Protein AF-A0A4D4L2A6-F1 (afdb_monomer_lite)

InterPro domains:
  IPR002716 PIN domain [PF01850] (5-62)
  IPR029060 PIN-like domain superfamily [SSF88723] (4-94)

Organism: Streptomyces violaceusniger (NCBI:txid68280)

Secondary structure (DSSP, 8-state):
-EEEEEPTTHHHHHH-TTSTTHHHHHHHHHHEEEEEE-THHHHHHHHHHSSS--HHHHHHT---HHHHHHHHHHHHHTT--EEE-S-HHHHHHSPPSSS-SS-EEETTT---

Radius of gyration: 14.0 Å; chains: 1; bounding box: 34×31×34 Å

Structure (mmCIF, N/CA/C/O backbone):
data_AF-A0A4D4L2A6-F1
#
_entry.id   AF-A0A4D4L2A6-F1
#
loop_
_atom_site.group_PDB
_atom_site.id
_atom_site.type_symbol
_atom_site.label_atom_id
_atom_site.label_alt_id
_atom_site.label_comp_id
_atom_site.label_asym_id
_atom_site.label_entity_id
_atom_site.label_seq_id
_atom_site.pdbx_PDB_ins_code
_atom_site.Cartn_x
_atom_site.Cartn_y
_atom_site.Cartn_z
_atom_site.occupancy
_atom_site.B_iso_or_equiv
_atom_site.auth_seq_id
_atom_site.auth_comp_id
_atom_site.auth_asym_id
_atom_site.auth_atom_id
_atom_site.pdbx_PDB_model_num
ATOM 1 N N . MET A 1 1 ? -14.434 -2.928 2.585 1.00 66.88 1 MET A N 1
ATOM 2 C CA . MET A 1 1 ? -13.580 -2.279 1.570 1.00 66.88 1 MET A CA 1
ATOM 3 C C . MET A 1 1 ? -12.385 -1.706 2.294 1.00 66.88 1 MET A C 1
ATOM 5 O O . MET A 1 1 ? -12.601 -1.024 3.288 1.00 66.88 1 MET A O 1
ATOM 9 N N . ILE A 1 2 ? -11.172 -2.042 1.863 1.00 86.19 2 ILE A N 1
ATOM 10 C CA . ILE A 1 2 ? -9.932 -1.557 2.483 1.00 86.19 2 ILE A CA 1
ATOM 11 C C . ILE A 1 2 ? -9.390 -0.355 1.701 1.00 86.19 2 ILE A C 1
ATOM 13 O O . ILE A 1 2 ? -9.555 -0.303 0.482 1.00 86.19 2 ILE A O 1
ATOM 17 N N . VAL A 1 3 ? -8.775 0.606 2.391 1.00 91.69 3 VAL A N 1
ATOM 18 C CA . VAL A 1 3 ? -7.965 1.652 1.749 1.00 91.69 3 VAL A CA 1
ATOM 19 C C . VAL A 1 3 ? -6.543 1.120 1.635 1.00 91.69 3 VAL A C 1
ATOM 21 O O . VAL A 1 3 ? -6.015 0.617 2.624 1.00 91.69 3 VAL A O 1
ATOM 24 N N . VAL A 1 4 ? -5.933 1.205 0.458 1.00 92.50 4 VAL A N 1
ATOM 25 C CA . VAL A 1 4 ? -4.545 0.780 0.234 1.00 92.50 4 VAL A CA 1
ATOM 26 C C . VAL A 1 4 ? -3.712 2.005 -0.105 1.00 92.50 4 VAL A C 1
ATOM 28 O O . VAL A 1 4 ? -4.057 2.752 -1.023 1.00 92.50 4 VAL A O 1
ATOM 31 N N . ILE A 1 5 ? -2.621 2.209 0.629 1.00 92.00 5 ILE A N 1
ATOM 32 C CA . ILE A 1 5 ? -1.609 3.192 0.243 1.00 92.00 5 ILE A CA 1
ATOM 33 C C . ILE A 1 5 ? -0.680 2.514 -0.760 1.00 92.00 5 ILE A C 1
ATOM 35 O O . ILE A 1 5 ? -0.072 1.490 -0.453 1.00 92.00 5 ILE A O 1
ATOM 39 N N . ALA A 1 6 ? -0.608 3.049 -1.972 1.00 88.06 6 ALA A N 1
ATOM 40 C CA . ALA A 1 6 ? 0.249 2.520 -3.018 1.00 88.06 6 ALA A CA 1
ATOM 41 C C . ALA A 1 6 ? 1.571 3.283 -3.046 1.00 88.06 6 ALA A C 1
ATOM 43 O O . ALA A 1 6 ? 1.604 4.501 -3.242 1.00 88.06 6 ALA A O 1
ATOM 44 N N . ASP A 1 7 ? 2.644 2.533 -2.853 1.00 82.62 7 ASP A N 1
ATOM 45 C CA . ASP A 1 7 ? 4.007 3.013 -2.942 1.00 82.62 7 ASP A CA 1
ATOM 46 C C . ASP A 1 7 ? 4.510 3.018 -4.399 1.00 82.62 7 ASP A C 1
ATOM 48 O O . ASP A 1 7 ? 3.956 2.358 -5.286 1.00 82.62 7 ASP A O 1
ATOM 52 N N . THR A 1 8 ? 5.574 3.782 -4.643 1.00 74.75 8 THR A N 1
ATOM 53 C CA . THR A 1 8 ? 6.243 3.932 -5.940 1.00 74.75 8 THR A CA 1
ATOM 54 C C . THR A 1 8 ? 6.648 2.601 -6.556 1.00 74.75 8 THR A C 1
ATOM 56 O O . THR A 1 8 ? 6.464 2.431 -7.760 1.00 74.75 8 THR A O 1
ATOM 59 N N . SER A 1 9 ? 7.144 1.651 -5.761 1.00 74.00 9 SER A N 1
ATOM 60 C CA . SER A 1 9 ? 7.598 0.348 -6.249 1.00 74.00 9 SER A CA 1
ATOM 61 C C . SER A 1 9 ? 6.442 -0.628 -6.504 1.00 74.00 9 SER A C 1
ATOM 63 O O . SER A 1 9 ? 6.517 -1.456 -7.413 1.00 74.00 9 SER A O 1
ATOM 65 N N . GLY A 1 10 ? 5.326 -0.495 -5.779 1.00 72.12 10 GLY A N 1
ATOM 66 C CA . GLY A 1 10 ? 4.170 -1.390 -5.884 1.00 72.12 10 GLY A CA 1
ATOM 67 C C . GLY A 1 10 ? 3.306 -1.187 -7.137 1.00 72.12 10 GLY A C 1
ATOM 68 O O . GLY A 1 10 ? 2.700 -2.136 -7.638 1.00 72.12 10 GLY A O 1
ATOM 69 N N . LEU A 1 11 ? 3.257 0.032 -7.684 1.00 79.00 11 LEU A N 1
ATOM 70 C CA . LEU A 1 11 ? 2.432 0.345 -8.860 1.00 79.00 11 LEU A CA 1
ATOM 71 C C . LEU A 1 11 ? 2.990 -0.194 -10.187 1.00 79.00 11 LEU A C 1
ATOM 73 O O . LEU A 1 11 ? 2.209 -0.776 -10.943 1.00 79.00 11 LEU A O 1
ATOM 77 N N . PRO A 1 12 ? 4.293 -0.058 -10.509 1.00 78.31 12 PRO A N 1
ATOM 78 C CA . PRO A 1 12 ? 4.866 -0.656 -11.711 1.00 78.31 12 PRO A CA 1
ATOM 79 C C . PRO A 1 12 ? 4.640 -2.166 -11.785 1.00 78.31 12 PRO A C 1
ATOM 81 O O . PRO A 1 12 ? 4.300 -2.659 -12.856 1.00 78.31 12 PRO A O 1
ATOM 84 N N . ALA A 1 13 ? 4.732 -2.880 -10.656 1.00 82.62 13 ALA A N 1
ATOM 85 C CA . ALA A 1 13 ? 4.446 -4.313 -10.603 1.00 82.62 13 ALA A CA 1
ATOM 86 C C . ALA A 1 13 ? 3.019 -4.635 -11.072 1.00 82.62 13 ALA A C 1
ATOM 88 O O . ALA A 1 13 ? 2.823 -5.551 -11.864 1.00 82.62 13 ALA A O 1
ATOM 89 N N . ALA A 1 14 ? 2.025 -3.847 -10.654 1.00 84.06 14 ALA A N 1
ATOM 90 C CA . ALA A 1 14 ? 0.638 -4.037 -11.073 1.00 84.06 14 ALA A CA 1
ATOM 91 C C . ALA A 1 14 ? 0.351 -3.589 -12.518 1.00 84.06 14 ALA A C 1
ATOM 93 O O . ALA A 1 14 ? -0.634 -4.024 -13.109 1.00 84.06 14 ALA A O 1
ATOM 94 N N . LEU A 1 15 ? 1.170 -2.705 -13.094 1.00 81.81 15 LEU A N 1
ATOM 95 C CA . LEU A 1 15 ? 0.968 -2.166 -14.446 1.00 81.81 15 LEU A CA 1
ATOM 96 C C . LEU A 1 15 ? 1.736 -2.938 -15.528 1.00 81.81 15 LEU A C 1
ATOM 98 O O . LEU A 1 15 ? 1.323 -2.934 -16.688 1.00 81.81 15 LEU A O 1
ATOM 102 N N . ASP A 1 16 ? 2.834 -3.601 -15.171 1.00 82.06 16 ASP A N 1
ATOM 103 C CA . ASP A 1 16 ? 3.636 -4.409 -16.085 1.00 82.06 16 ASP A CA 1
ATOM 104 C C . ASP A 1 16 ? 3.201 -5.880 -16.055 1.00 82.06 16 ASP A C 1
ATOM 106 O O . ASP A 1 16 ? 3.562 -6.628 -15.152 1.00 82.06 16 ASP A O 1
ATOM 110 N N . SER A 1 17 ? 2.481 -6.317 -17.094 1.00 87.81 17 SER A N 1
ATOM 111 C CA . SER A 1 17 ? 2.029 -7.713 -17.257 1.00 87.81 17 SER A CA 1
ATOM 112 C C . SER A 1 17 ? 3.152 -8.756 -17.332 1.00 87.81 17 SER A C 1
ATOM 114 O O . SER A 1 17 ? 2.886 -9.954 -17.273 1.00 87.81 17 SER A O 1
ATOM 116 N N . THR A 1 18 ? 4.402 -8.326 -17.522 1.00 87.75 18 THR A N 1
ATOM 117 C CA . THR A 1 18 ? 5.569 -9.217 -17.542 1.00 87.75 18 THR A CA 1
ATOM 118 C C . THR A 1 18 ? 6.232 -9.350 -16.174 1.00 87.75 18 THR A C 1
ATOM 120 O O . THR A 1 18 ? 7.078 -10.229 -15.989 1.00 87.75 18 THR A O 1
ATOM 123 N N . HIS A 1 19 ? 5.843 -8.514 -15.207 1.00 86.06 19 HIS A N 1
ATOM 124 C CA . HIS A 1 19 ? 6.394 -8.548 -13.864 1.00 86.06 19 HIS A CA 1
ATOM 125 C C . HIS A 1 19 ? 5.936 -9.823 -13.129 1.00 86.06 19 HIS A C 1
ATOM 127 O O . HIS A 1 19 ? 4.746 -10.140 -13.146 1.00 86.06 19 HIS A O 1
ATOM 133 N N . PRO A 1 20 ? 6.827 -10.551 -12.427 1.00 89.44 20 PRO A N 1
ATOM 134 C CA . PRO A 1 20 ? 6.463 -11.791 -11.730 1.00 89.44 20 PRO A CA 1
ATOM 135 C C . PRO A 1 20 ? 5.349 -11.6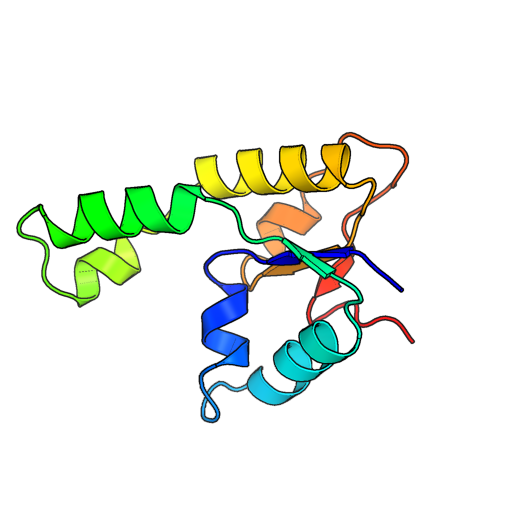32 -10.688 1.00 89.44 20 PRO A C 1
ATOM 137 O O . PRO A 1 20 ? 4.639 -12.586 -10.391 1.00 89.44 20 PRO A O 1
ATOM 140 N N . GLU A 1 21 ? 5.211 -10.430 -10.126 1.00 87.81 21 GLU A N 1
ATOM 141 C CA . GLU A 1 21 ? 4.197 -10.102 -9.116 1.00 87.81 21 GLU A CA 1
ATOM 142 C C . GLU A 1 21 ? 2.928 -9.458 -9.692 1.00 87.81 21 GLU A C 1
ATOM 144 O O . GLU A 1 21 ? 2.078 -9.013 -8.924 1.00 87.81 21 GLU A O 1
ATOM 149 N N . HIS A 1 22 ? 2.795 -9.386 -11.022 1.00 90.06 22 HIS A N 1
ATOM 150 C CA . HIS A 1 22 ? 1.707 -8.667 -11.684 1.00 90.06 22 HIS A CA 1
ATOM 151 C C . HIS A 1 22 ? 0.326 -9.082 -11.184 1.00 90.06 22 HIS A C 1
ATOM 153 O O . HIS A 1 22 ? -0.420 -8.242 -10.686 1.00 90.06 22 HIS A O 1
ATOM 159 N N . ASP A 1 23 ? 0.015 -10.377 -11.255 1.00 93.00 23 ASP A N 1
ATOM 160 C CA . ASP A 1 23 ? -1.310 -10.892 -10.903 1.00 93.00 23 ASP A CA 1
ATOM 161 C C . ASP A 1 23 ? -1.663 -10.593 -9.439 1.00 93.00 23 ASP A C 1
ATOM 163 O O . ASP A 1 23 ? -2.773 -10.163 -9.132 1.00 93.00 23 ASP A O 1
ATOM 167 N N . ALA A 1 24 ? -0.695 -10.752 -8.535 1.00 91.12 24 ALA A N 1
ATOM 168 C CA . ALA A 1 24 ? -0.905 -10.557 -7.105 1.00 91.12 24 ALA A CA 1
ATOM 169 C C . ALA A 1 24 ? -1.036 -9.066 -6.740 1.00 91.12 24 ALA A C 1
ATOM 171 O O . ALA A 1 24 ? -1.883 -8.678 -5.933 1.00 91.12 24 ALA A O 1
ATOM 172 N N . ALA A 1 25 ? -0.244 -8.198 -7.373 1.00 89.31 25 ALA A N 1
ATOM 173 C CA . ALA A 1 25 ? -0.376 -6.753 -7.221 1.00 89.31 25 ALA A CA 1
ATOM 174 C C . ALA A 1 25 ? -1.703 -6.248 -7.819 1.00 89.31 25 ALA A C 1
ATOM 176 O O . ALA A 1 25 ? -2.366 -5.388 -7.235 1.00 89.31 25 ALA A O 1
ATOM 177 N N . GLN A 1 26 ? -2.138 -6.822 -8.944 1.00 91.12 26 GLN A N 1
ATOM 178 C CA . GLN A 1 26 ? -3.435 -6.530 -9.547 1.00 91.12 26 GLN A CA 1
ATOM 179 C C . GLN A 1 26 ? -4.586 -6.978 -8.636 1.00 91.12 26 GLN A C 1
ATOM 181 O O . GLN A 1 26 ? -5.569 -6.254 -8.493 1.00 91.12 26 GLN A O 1
ATOM 186 N N . GLU A 1 27 ? -4.469 -8.128 -7.974 1.00 91.56 27 GLU A N 1
ATOM 187 C CA . GLU A 1 27 ? -5.447 -8.594 -6.989 1.00 91.56 27 GLU A CA 1
ATOM 188 C C . GLU A 1 27 ? -5.569 -7.625 -5.805 1.00 91.56 27 GLU A C 1
ATOM 190 O O . GLU A 1 27 ? -6.681 -7.234 -5.446 1.00 91.56 27 GLU A O 1
ATOM 195 N N . ALA A 1 28 ? -4.446 -7.142 -5.266 1.00 89.81 28 ALA A N 1
ATOM 196 C CA . ALA A 1 28 ? -4.443 -6.136 -4.203 1.00 89.81 28 ALA A CA 1
ATOM 197 C C . ALA A 1 28 ? -5.154 -4.837 -4.628 1.00 89.81 28 ALA A C 1
ATOM 199 O O . ALA A 1 28 ? -5.919 -4.262 -3.849 1.00 89.81 28 ALA A O 1
ATOM 200 N N . ILE A 1 29 ? -4.949 -4.401 -5.877 1.00 89.25 29 ILE A N 1
ATOM 201 C CA . ILE A 1 29 ? -5.644 -3.247 -6.465 1.00 89.25 29 ILE A CA 1
ATOM 202 C C . ILE A 1 29 ? -7.148 -3.503 -6.571 1.00 89.25 29 ILE A C 1
ATOM 204 O O . ILE A 1 29 ? -7.947 -2.647 -6.197 1.00 89.25 29 ILE A O 1
ATOM 208 N N . MET A 1 30 ? -7.546 -4.676 -7.059 1.00 89.88 30 MET A N 1
ATOM 209 C CA . MET A 1 30 ? -8.956 -5.026 -7.251 1.00 89.88 30 MET A CA 1
ATOM 210 C C . MET A 1 30 ? -9.699 -5.223 -5.923 1.00 89.88 30 MET A C 1
ATOM 212 O O . MET A 1 30 ? -10.901 -4.967 -5.849 1.00 89.88 30 MET A O 1
ATOM 216 N N . ALA A 1 31 ? -9.001 -5.656 -4.871 1.00 88.38 31 ALA A N 1
ATOM 217 C CA . ALA A 1 31 ? -9.543 -5.787 -3.521 1.00 88.38 31 ALA A CA 1
ATOM 218 C C . ALA A 1 31 ? -9.670 -4.434 -2.787 1.00 88.38 31 ALA A C 1
ATOM 220 O O . ALA A 1 31 ? -10.428 -4.316 -1.813 1.00 88.38 31 ALA A O 1
ATOM 221 N N . ALA A 1 32 ? -8.943 -3.406 -3.236 1.00 90.31 32 ALA A N 1
ATOM 222 C CA . ALA A 1 32 ? -8.984 -2.075 -2.649 1.00 90.31 32 ALA A CA 1
ATOM 223 C C . ALA A 1 32 ? -10.303 -1.356 -2.975 1.00 90.31 32 ALA A C 1
ATOM 225 O O . ALA A 1 32 ? -10.754 -1.295 -4.115 1.00 90.31 32 ALA A O 1
ATOM 226 N N . GLY A 1 33 ? -10.918 -0.753 -1.957 1.00 89.38 33 GLY A N 1
ATOM 227 C CA . GLY A 1 33 ? -12.043 0.168 -2.150 1.00 89.38 33 GLY A CA 1
ATOM 228 C C . GLY A 1 33 ? -11.608 1.581 -2.528 1.00 89.38 33 GLY A C 1
ATOM 229 O O . GLY A 1 33 ? -12.368 2.324 -3.142 1.00 89.38 33 GLY A O 1
ATOM 230 N N . LEU 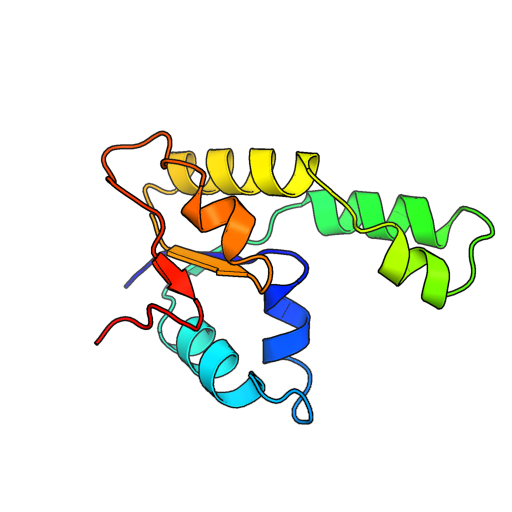A 1 34 ? -10.387 1.947 -2.139 1.00 91.25 34 LEU A N 1
ATOM 231 C CA . LEU A 1 34 ? -9.727 3.201 -2.470 1.00 91.25 34 LEU A CA 1
ATOM 232 C C . LEU A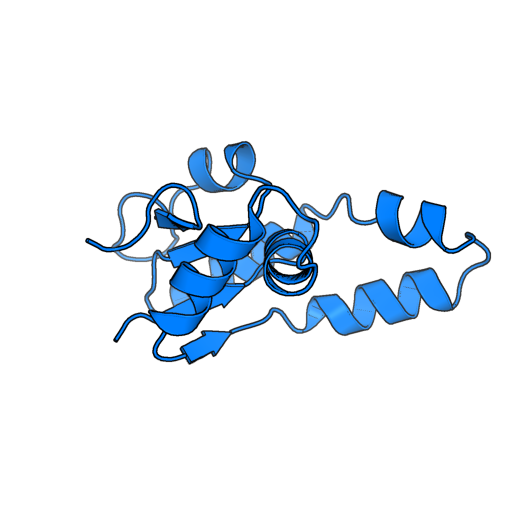 1 34 ? -8.221 2.949 -2.513 1.00 91.25 34 LEU A C 1
ATOM 234 O O . LEU A 1 34 ? -7.671 2.357 -1.584 1.00 91.25 34 LEU A O 1
ATOM 238 N N . ILE A 1 35 ? -7.570 3.439 -3.563 1.00 89.81 35 ILE A N 1
ATOM 239 C CA . ILE A 1 35 ? -6.113 3.476 -3.661 1.00 89.81 35 ILE A CA 1
ATOM 240 C C . ILE A 1 35 ? -5.673 4.920 -3.472 1.00 89.81 35 ILE A C 1
ATOM 242 O O . ILE A 1 35 ? -6.116 5.811 -4.199 1.00 89.81 35 ILE A O 1
ATOM 246 N N . VAL A 1 36 ? -4.806 5.144 -2.491 1.00 89.38 36 VAL A N 1
ATOM 247 C CA . VAL A 1 36 ? -4.193 6.443 -2.218 1.00 89.38 36 VAL A CA 1
ATOM 248 C C . VAL A 1 36 ? -2.740 6.366 -2.658 1.00 89.38 36 VAL A C 1
ATOM 250 O O . VAL A 1 36 ? -1.982 5.539 -2.165 1.00 89.38 36 VAL A O 1
ATOM 253 N N . MET A 1 37 ? -2.349 7.234 -3.585 1.00 81.94 37 MET A N 1
ATOM 254 C CA . MET A 1 37 ? -0.961 7.372 -4.025 1.00 81.94 37 MET A CA 1
ATOM 255 C C . MET A 1 37 ? -0.365 8.626 -3.390 1.00 81.94 37 MET A C 1
ATOM 257 O O . MET A 1 37 ? -1.010 9.680 -3.396 1.00 81.94 37 MET A O 1
ATOM 261 N N . SER A 1 38 ? 0.854 8.535 -2.855 1.00 69.94 38 SER A N 1
ATOM 262 C CA . SER A 1 38 ? 1.553 9.711 -2.331 1.00 69.94 38 SER A CA 1
ATOM 263 C C . SER A 1 38 ? 1.830 10.720 -3.460 1.00 69.94 38 SER A C 1
ATOM 265 O O . SER A 1 38 ? 2.375 10.343 -4.499 1.00 69.94 38 SER A O 1
ATOM 267 N N . PRO A 1 39 ? 1.506 12.016 -3.292 1.00 61.78 39 PRO A N 1
ATOM 268 C CA . PRO A 1 39 ? 1.768 13.039 -4.306 1.00 61.78 39 PRO A CA 1
ATOM 269 C C . PRO A 1 39 ? 3.265 13.332 -4.514 1.00 61.78 39 PRO A C 1
ATOM 271 O O . PRO A 1 39 ? 3.615 13.997 -5.489 1.00 61.78 39 PRO A O 1
ATOM 274 N N . LEU A 1 40 ? 4.157 12.823 -3.652 1.00 59.06 40 LEU A N 1
ATOM 275 C CA . LEU A 1 40 ? 5.610 12.948 -3.835 1.00 59.06 40 LEU A CA 1
ATOM 276 C C . LEU A 1 40 ? 6.122 12.225 -5.086 1.00 59.06 40 LEU A C 1
ATOM 278 O O . LEU A 1 40 ? 7.148 12.625 -5.626 1.00 59.06 40 LEU A O 1
ATOM 282 N N . LEU A 1 41 ? 5.354 11.269 -5.619 1.00 56.53 41 LEU A N 1
ATOM 283 C CA . LEU A 1 41 ? 5.616 10.631 -6.910 1.00 56.53 41 LEU A CA 1
ATOM 284 C C . LEU A 1 41 ? 5.770 11.661 -8.041 1.00 56.53 41 LEU A C 1
ATOM 286 O O . LEU A 1 41 ? 6.647 11.515 -8.884 1.00 56.53 41 LEU A O 1
ATOM 290 N N . LEU A 1 42 ? 4.945 12.721 -8.051 1.00 52.72 42 LEU A N 1
ATOM 291 C CA . LEU A 1 42 ? 5.003 13.769 -9.078 1.00 52.72 42 LEU A CA 1
ATOM 292 C C . LEU A 1 42 ? 6.225 14.675 -8.914 1.00 52.72 42 LEU A C 1
ATOM 294 O O . LEU A 1 42 ? 6.810 15.074 -9.914 1.00 52.72 42 LEU A O 1
ATOM 298 N N . ALA A 1 43 ? 6.606 15.000 -7.677 1.00 54.75 43 ALA A N 1
ATOM 299 C CA . ALA A 1 43 ? 7.743 15.877 -7.407 1.00 54.75 43 ALA A CA 1
ATOM 300 C C . ALA A 1 43 ? 9.082 15.178 -7.679 1.00 54.75 43 ALA A C 1
ATOM 302 O O . ALA A 1 43 ? 9.985 15.794 -8.234 1.00 54.75 43 ALA A O 1
ATOM 303 N N . GLU A 1 44 ? 9.193 13.897 -7.339 1.00 53.56 44 GLU A N 1
ATOM 304 C CA . GLU A 1 44 ? 10.368 13.062 -7.607 1.00 53.56 44 GLU A CA 1
ATOM 305 C C . GLU A 1 44 ? 10.518 12.779 -9.106 1.00 53.56 44 GLU A C 1
ATOM 307 O O . GLU A 1 44 ? 11.592 12.981 -9.671 1.00 53.56 44 GLU A O 1
ATOM 312 N N . LEU A 1 45 ? 9.420 12.444 -9.800 1.00 52.28 45 LEU A N 1
ATOM 313 C CA . LEU A 1 45 ? 9.423 12.334 -11.263 1.00 52.28 45 LEU A CA 1
ATOM 314 C C . LEU A 1 45 ? 9.842 13.646 -11.935 1.00 52.28 45 LEU A C 1
ATOM 316 O O . LEU A 1 45 ? 10.651 13.607 -12.855 1.00 52.28 45 LEU A O 1
ATOM 320 N N . ASP A 1 46 ? 9.336 14.798 -11.486 1.00 54.16 46 ASP A N 1
ATOM 321 C CA . ASP A 1 46 ? 9.676 16.101 -12.073 1.00 54.16 46 ASP A CA 1
ATOM 322 C C . ASP A 1 46 ? 11.104 16.550 -11.700 1.00 54.16 46 ASP A C 1
ATOM 324 O O . ASP A 1 46 ? 11.801 17.161 -12.513 1.00 54.16 46 ASP A O 1
ATOM 328 N N . HIS A 1 47 ? 11.598 16.195 -10.506 1.00 51.22 47 HIS A N 1
ATOM 329 C CA . HIS A 1 47 ? 12.972 16.477 -10.083 1.00 51.22 47 HIS A CA 1
ATOM 330 C C . HIS A 1 47 ? 13.993 15.661 -10.877 1.00 51.22 47 HIS A C 1
ATOM 332 O O . HIS A 1 47 ? 15.003 16.221 -11.317 1.00 51.22 47 HIS A O 1
ATOM 338 N N . VAL A 1 48 ? 13.736 14.365 -11.097 1.00 48.41 48 VAL A N 1
ATOM 339 C CA . VAL A 1 48 ? 14.671 13.515 -11.839 1.00 48.41 48 VAL A CA 1
ATOM 340 C C . VAL A 1 48 ? 14.500 13.621 -13.357 1.00 48.41 48 VAL A C 1
ATOM 342 O O . VAL A 1 48 ? 15.484 13.509 -14.081 1.00 48.41 48 VAL A O 1
ATOM 345 N N . ALA A 1 49 ? 13.308 13.945 -13.868 1.00 52.75 49 ALA A N 1
ATOM 346 C CA . ALA A 1 49 ? 13.124 14.237 -15.292 1.00 52.75 49 ALA A CA 1
ATOM 347 C C . ALA A 1 49 ? 13.800 15.550 -15.735 1.00 52.75 49 ALA A C 1
ATOM 349 O O . ALA A 1 49 ? 14.202 15.659 -16.893 1.00 52.75 49 ALA A O 1
ATOM 350 N N . ASN A 1 50 ? 13.951 16.537 -14.837 1.00 55.59 50 ASN A N 1
ATOM 351 C CA . ASN A 1 50 ? 14.526 17.851 -15.162 1.00 55.59 50 ASN A CA 1
ATOM 352 C C . ASN A 1 50 ? 16.038 17.998 -14.890 1.00 55.59 50 ASN A C 1
ATOM 354 O O . ASN A 1 50 ? 16.612 19.028 -15.250 1.00 55.59 50 ASN A O 1
ATOM 358 N N . ARG A 1 51 ? 16.719 17.019 -14.276 1.00 49.19 51 ARG A N 1
ATOM 359 C CA . ARG A 1 51 ? 18.187 17.038 -14.098 1.00 49.19 51 ARG A CA 1
ATOM 360 C C . ARG A 1 51 ? 18.807 15.908 -14.910 1.00 49.19 51 ARG A C 1
ATOM 362 O O . ARG A 1 51 ? 18.291 14.807 -14.875 1.00 49.19 51 ARG A O 1
ATOM 369 N N . GLU A 1 52 ? 19.894 16.193 -15.635 1.00 51.59 52 GLU A N 1
ATOM 370 C CA . GLU A 1 52 ? 20.582 15.320 -16.611 1.00 51.59 52 GLU A CA 1
ATOM 371 C C . GLU A 1 52 ? 21.054 13.949 -16.078 1.00 51.59 52 GLU A C 1
ATOM 373 O O . GLU A 1 52 ? 22.241 13.640 -15.997 1.00 51.59 52 GLU A O 1
ATOM 378 N N . LEU A 1 53 ? 20.114 13.090 -15.733 1.00 46.53 53 LEU A N 1
ATOM 379 C CA . LEU A 1 53 ? 20.316 11.720 -15.325 1.00 46.53 53 LEU A CA 1
ATOM 380 C C . LEU A 1 53 ? 19.359 10.926 -16.204 1.00 46.53 53 LEU A C 1
ATOM 382 O O . LEU A 1 53 ? 18.143 11.012 -16.068 1.00 46.53 53 LEU A O 1
ATOM 386 N N . GLY A 1 54 ? 19.919 10.249 -17.210 1.00 50.94 54 GLY A N 1
ATOM 387 C CA . GLY A 1 54 ? 19.149 9.474 -18.182 1.00 50.94 54 GLY A CA 1
ATOM 388 C C . GLY A 1 54 ? 18.158 8.524 -17.503 1.00 50.94 54 GLY A C 1
ATOM 389 O O . GLY A 1 54 ? 18.303 8.202 -16.329 1.00 50.94 54 GLY A O 1
ATOM 390 N N . ARG A 1 55 ? 17.157 8.052 -18.255 1.00 49.69 55 ARG A N 1
ATOM 391 C CA . ARG A 1 55 ? 15.990 7.286 -17.768 1.00 49.69 55 ARG A CA 1
ATOM 392 C C . ARG A 1 55 ? 16.291 6.171 -16.747 1.00 49.69 55 ARG A C 1
ATOM 394 O O . ARG A 1 55 ? 15.430 5.867 -15.938 1.00 49.69 55 ARG A O 1
ATOM 401 N N . GLU A 1 56 ? 17.491 5.594 -16.756 1.00 45.31 56 GLU A N 1
ATOM 402 C CA . GLU A 1 56 ? 17.952 4.601 -15.772 1.00 45.31 56 GLU A CA 1
ATOM 403 C C . GLU A 1 56 ? 18.328 5.191 -14.401 1.00 45.31 56 GLU A C 1
ATOM 405 O O . GLU A 1 56 ? 18.019 4.600 -13.371 1.00 45.31 56 GLU A O 1
ATOM 410 N N . ALA A 1 57 ? 18.938 6.375 -14.354 1.00 44.00 57 ALA A N 1
ATOM 411 C CA . ALA A 1 57 ? 19.263 7.057 -13.104 1.00 44.00 57 ALA A CA 1
ATOM 412 C C . ALA A 1 57 ? 18.017 7.677 -12.444 1.00 44.00 57 ALA A C 1
ATOM 414 O O . ALA A 1 57 ? 17.979 7.788 -11.224 1.00 44.00 57 ALA A O 1
ATOM 415 N N . ALA A 1 58 ? 16.967 7.969 -13.223 1.00 47.91 58 ALA A N 1
ATOM 416 C CA . ALA A 1 58 ? 15.635 8.287 -12.700 1.00 47.91 58 ALA A CA 1
ATOM 417 C C . ALA A 1 58 ? 14.967 7.134 -11.964 1.00 47.91 58 ALA A C 1
ATOM 419 O O . ALA A 1 58 ? 14.269 7.364 -10.988 1.00 47.91 58 ALA A O 1
ATOM 420 N N . VAL A 1 59 ? 15.214 5.904 -12.405 1.00 47.53 59 VAL A N 1
ATOM 421 C CA . VAL A 1 59 ? 14.710 4.698 -11.743 1.00 47.53 59 VAL A CA 1
ATOM 422 C C . VAL A 1 59 ? 15.580 4.337 -10.533 1.00 47.53 59 VAL A C 1
ATOM 424 O O . VAL A 1 59 ? 15.061 3.858 -9.535 1.00 47.53 59 VAL A O 1
ATOM 427 N N . SER A 1 60 ? 16.888 4.614 -10.586 1.00 43.69 60 SER A N 1
ATOM 428 C CA . SER A 1 60 ? 17.832 4.313 -9.498 1.00 43.69 60 SER A CA 1
ATOM 429 C C . SER A 1 60 ? 17.895 5.369 -8.385 1.00 43.69 60 SER A C 1
ATOM 431 O O . SER A 1 60 ? 18.407 5.055 -7.316 1.00 43.69 60 SER A O 1
ATOM 433 N N . ALA A 1 61 ? 17.449 6.607 -8.624 1.00 46.44 61 ALA A N 1
ATOM 434 C CA . ALA A 1 61 ? 17.413 7.671 -7.614 1.00 46.44 61 ALA A CA 1
ATOM 435 C C . ALA A 1 61 ? 16.177 7.599 -6.697 1.00 46.44 61 ALA A C 1
ATOM 437 O O . ALA A 1 61 ? 16.082 8.369 -5.746 1.00 46.44 61 ALA A O 1
ATOM 438 N N . ILE A 1 62 ? 15.260 6.662 -6.959 1.00 50.09 62 ILE A N 1
ATOM 439 C CA . ILE A 1 62 ? 14.103 6.334 -6.114 1.00 50.09 62 ILE A CA 1
ATOM 440 C C . ILE A 1 62 ? 14.589 5.461 -4.944 1.00 50.09 62 ILE A C 1
ATOM 442 O O . ILE A 1 62 ? 14.158 4.331 -4.767 1.00 50.09 62 ILE A O 1
ATOM 446 N N . ASP A 1 63 ? 15.553 5.971 -4.183 1.00 55.03 63 ASP A N 1
ATOM 447 C CA . ASP A 1 63 ? 16.002 5.401 -2.908 1.00 55.03 63 ASP A CA 1
ATOM 448 C C . ASP A 1 63 ? 15.465 6.34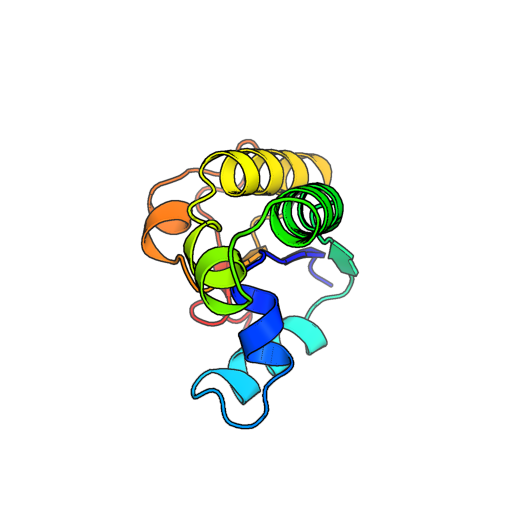6 -1.820 1.00 55.03 63 ASP A C 1
ATOM 450 O O . ASP A 1 63 ? 16.149 7.240 -1.317 1.00 55.03 63 ASP A O 1
ATOM 454 N N . LEU A 1 64 ? 14.143 6.290 -1.631 1.00 52.00 64 LEU A N 1
ATOM 455 C CA . LEU A 1 64 ? 13.319 7.379 -1.105 1.00 52.00 64 LEU A CA 1
ATOM 456 C C . LEU A 1 64 ? 12.759 7.068 0.287 1.00 52.00 64 LEU A C 1
ATOM 458 O O . LEU A 1 64 ? 11.550 6.943 0.472 1.00 52.00 64 LEU A O 1
ATOM 462 N N . ASP A 1 65 ? 13.631 7.105 1.297 1.00 65.38 65 ASP A N 1
ATOM 463 C CA . ASP A 1 65 ? 13.248 7.058 2.723 1.00 65.38 65 ASP A CA 1
ATOM 464 C C . ASP A 1 65 ? 12.130 8.072 3.076 1.00 65.38 65 ASP A C 1
ATOM 466 O O . ASP A 1 65 ? 11.344 7.874 4.004 1.00 65.38 65 ASP A O 1
ATOM 470 N N . LEU A 1 66 ? 12.034 9.194 2.346 1.00 68.19 66 LEU A N 1
ATOM 471 C CA . LEU A 1 66 ? 10.993 10.206 2.560 1.00 68.19 66 LEU A CA 1
ATOM 472 C C . LEU A 1 66 ? 9.614 9.769 2.042 1.00 68.19 66 LEU A C 1
ATOM 474 O O . LEU A 1 66 ? 8.600 10.120 2.653 1.00 68.19 66 LEU A O 1
ATOM 478 N N . THR A 1 67 ? 9.561 9.021 0.939 1.00 74.62 67 THR A N 1
ATOM 479 C CA . THR A 1 67 ? 8.300 8.494 0.401 1.00 74.62 67 THR A CA 1
ATOM 480 C C . THR A 1 67 ? 7.683 7.521 1.393 1.00 74.62 67 THR A C 1
ATOM 482 O O . THR A 1 67 ? 6.490 7.632 1.677 1.00 74.62 67 THR A O 1
ATOM 485 N N . ASP A 1 68 ? 8.499 6.678 2.023 1.00 80.12 68 ASP A N 1
ATOM 486 C CA . ASP A 1 68 ? 8.051 5.751 3.061 1.00 80.12 68 ASP A CA 1
ATOM 487 C C . ASP A 1 68 ? 7.463 6.478 4.266 1.00 80.12 68 ASP A C 1
ATOM 489 O O . ASP A 1 68 ? 6.369 6.145 4.727 1.00 80.12 68 ASP A O 1
ATOM 493 N N . VAL A 1 69 ? 8.125 7.538 4.741 1.00 81.56 69 VAL A N 1
ATOM 494 C CA . VAL A 1 69 ? 7.606 8.364 5.844 1.00 81.56 69 VAL A CA 1
ATOM 495 C C . VAL A 1 69 ? 6.247 8.974 5.492 1.00 81.56 69 VAL A C 1
ATOM 497 O O . VAL A 1 69 ? 5.338 8.978 6.327 1.00 81.56 69 VAL A O 1
ATOM 500 N N . VAL A 1 70 ? 6.073 9.465 4.262 1.00 84.31 70 VAL A N 1
ATOM 501 C CA . VAL A 1 70 ? 4.781 10.003 3.815 1.00 84.31 70 VAL A CA 1
ATOM 502 C C . VAL A 1 70 ? 3.734 8.905 3.678 1.00 84.31 70 VAL A C 1
ATOM 504 O O . VAL A 1 70 ? 2.602 9.111 4.108 1.00 84.31 70 VAL A O 1
ATOM 507 N N . ASN A 1 71 ? 4.089 7.731 3.163 1.00 88.06 71 ASN A N 1
ATOM 508 C CA . ASN A 1 71 ? 3.183 6.588 3.074 1.00 88.06 71 ASN A CA 1
ATOM 509 C C . ASN A 1 71 ? 2.703 6.148 4.466 1.00 88.06 71 ASN A C 1
ATOM 511 O O . ASN A 1 71 ? 1.517 5.876 4.649 1.00 88.06 71 ASN A O 1
ATOM 515 N N . VAL A 1 72 ? 3.583 6.157 5.471 1.00 88.69 72 VAL A N 1
ATOM 516 C CA . VAL A 1 72 ? 3.236 5.872 6.873 1.00 88.69 72 VAL A CA 1
ATOM 517 C C . VAL A 1 72 ? 2.283 6.927 7.447 1.00 88.69 72 VAL A C 1
ATOM 519 O O . VAL A 1 72 ? 1.334 6.574 8.151 1.00 88.69 72 VAL A O 1
ATOM 522 N N . ALA A 1 73 ? 2.503 8.210 7.148 1.00 88.94 73 ALA A N 1
ATOM 523 C CA . ALA A 1 73 ? 1.608 9.289 7.570 1.00 88.94 73 ALA A CA 1
ATOM 524 C C . ALA A 1 73 ? 0.231 9.186 6.894 1.00 88.94 73 ALA A C 1
ATOM 526 O O . ALA A 1 73 ? -0.791 9.244 7.573 1.00 88.94 73 ALA A O 1
ATOM 527 N N . LEU A 1 74 ? 0.195 8.938 5.582 1.00 90.69 74 LEU A N 1
ATOM 528 C CA . LEU A 1 74 ? -1.043 8.718 4.835 1.00 90.69 74 LEU A CA 1
ATOM 529 C C . LEU A 1 74 ? -1.800 7.499 5.363 1.00 90.69 74 LEU A C 1
ATOM 531 O O . LEU A 1 74 ? -3.008 7.567 5.557 1.00 90.69 74 LEU A O 1
ATOM 535 N N . ALA A 1 75 ? -1.110 6.399 5.657 1.00 91.81 75 ALA A N 1
ATOM 536 C CA . ALA A 1 75 ? -1.747 5.224 6.239 1.00 91.81 75 ALA A CA 1
ATOM 537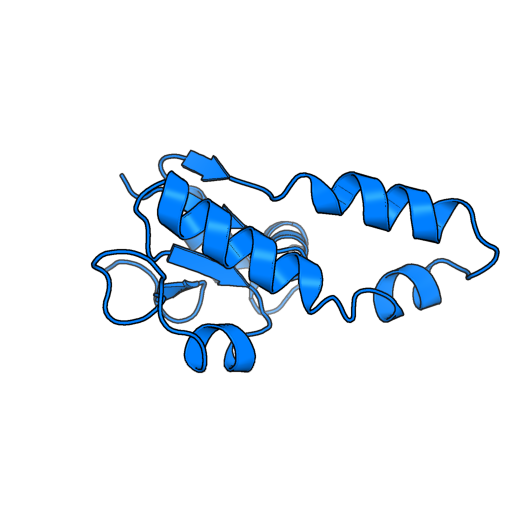 C C . ALA A 1 75 ? -2.444 5.547 7.572 1.00 91.81 75 ALA A C 1
ATOM 539 O O . ALA A 1 75 ? -3.528 5.034 7.842 1.00 91.81 75 ALA A O 1
ATOM 540 N N . ALA A 1 76 ? -1.868 6.442 8.380 1.00 91.88 76 ALA A N 1
ATOM 541 C CA . ALA A 1 76 ? -2.495 6.917 9.607 1.00 91.88 76 ALA A CA 1
ATOM 542 C C . ALA A 1 76 ? -3.709 7.822 9.339 1.00 91.88 76 ALA A C 1
ATOM 544 O O . ALA A 1 76 ? -4.757 7.618 9.948 1.00 91.88 76 ALA A O 1
ATOM 545 N N . ASP A 1 77 ? -3.591 8.778 8.415 1.00 92.81 77 ASP A N 1
ATOM 546 C CA . ASP A 1 77 ? -4.676 9.706 8.061 1.00 92.81 77 ASP A CA 1
ATOM 547 C C . ASP A 1 77 ? -5.897 8.983 7.473 1.00 92.81 77 ASP A C 1
ATOM 549 O O . ASP A 1 77 ? -7.039 9.381 7.709 1.00 92.81 77 ASP A O 1
ATOM 553 N N . TYR A 1 78 ? -5.659 7.903 6.728 1.00 93.19 78 TYR A N 1
ATOM 554 C CA . TYR A 1 78 ? -6.698 7.055 6.142 1.00 93.19 78 TYR A CA 1
ATOM 555 C C . TYR A 1 78 ? -7.090 5.857 7.022 1.00 93.19 78 TYR A C 1
ATOM 557 O O . TYR A 1 78 ? -7.903 5.043 6.585 1.00 93.19 78 TYR A O 1
ATOM 565 N N . ASP A 1 79 ? -6.539 5.754 8.237 1.00 94.31 79 ASP A N 1
ATOM 566 C CA . ASP A 1 79 ? -6.772 4.671 9.204 1.00 94.31 79 ASP A CA 1
ATOM 567 C C . ASP A 1 79 ? -6.688 3.269 8.569 1.00 94.31 79 ASP A C 1
ATOM 569 O O . ASP A 1 79 ? -7.625 2.470 8.604 1.00 94.31 79 ASP A O 1
ATOM 573 N N . THR A 1 80 ? -5.556 2.991 7.920 1.00 94.38 80 THR A N 1
ATOM 574 C CA . THR A 1 80 ? -5.283 1.711 7.265 1.00 94.38 80 THR A CA 1
ATOM 575 C C . THR A 1 80 ? -3.906 1.162 7.621 1.00 94.38 80 THR A C 1
ATOM 577 O O . THR A 1 80 ? -2.964 1.889 7.928 1.00 94.38 80 THR A O 1
ATOM 580 N N . ASP A 1 81 ? -3.782 -0.159 7.548 1.00 94.62 81 ASP A N 1
ATOM 581 C CA . ASP A 1 81 ? -2.519 -0.888 7.615 1.00 94.62 81 ASP A CA 1
ATOM 582 C C . ASP A 1 81 ? -2.105 -1.502 6.276 1.00 94.62 81 ASP A C 1
ATOM 584 O O . ASP A 1 81 ? -1.080 -2.171 6.227 1.00 94.62 81 ASP A O 1
ATOM 588 N N . ALA A 1 82 ? -2.865 -1.314 5.196 1.00 95.12 82 ALA A N 1
ATOM 589 C CA . ALA A 1 82 ? -2.543 -1.914 3.906 1.00 95.12 82 ALA A CA 1
ATOM 590 C C . ALA A 1 82 ? -1.641 -0.996 3.065 1.00 95.12 82 ALA A C 1
ATOM 592 O O . ALA A 1 82 ? -2.051 0.100 2.673 1.00 95.12 82 ALA A O 1
ATOM 593 N N . ILE A 1 83 ? -0.437 -1.478 2.750 1.00 92.81 83 ILE A N 1
ATOM 594 C CA . ILE A 1 83 ? 0.528 -0.822 1.858 1.00 92.81 83 ILE A CA 1
ATOM 595 C C . ILE A 1 83 ? 0.800 -1.754 0.675 1.00 92.81 83 ILE A C 1
ATOM 597 O O . ILE A 1 83 ? 1.091 -2.926 0.892 1.00 92.81 83 ILE A O 1
ATOM 601 N N . LEU A 1 84 ? 0.742 -1.254 -0.558 1.00 92.12 84 LEU A N 1
ATOM 602 C CA . LEU A 1 84 ? 1.207 -1.963 -1.756 1.00 92.12 84 LEU A CA 1
ATOM 603 C C . LEU A 1 84 ? 2.614 -1.476 -2.109 1.00 92.12 84 LEU A C 1
ATOM 605 O O . LEU A 1 84 ? 2.756 -0.348 -2.572 1.00 92.12 84 LEU A O 1
ATOM 609 N N . THR A 1 85 ? 3.629 -2.312 -1.885 1.00 89.19 85 THR A N 1
ATOM 610 C CA . THR A 1 85 ? 5.054 -1.981 -2.074 1.00 89.19 85 THR A CA 1
ATOM 611 C C . THR A 1 85 ? 5.871 -3.248 -2.332 1.00 89.19 85 THR A C 1
ATOM 613 O O . THR A 1 85 ? 5.525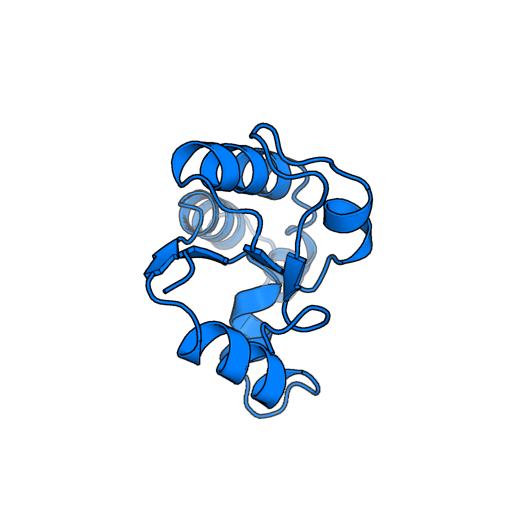 -4.328 -1.849 1.00 89.19 85 THR A O 1
ATOM 616 N N . LEU A 1 86 ? 6.976 -3.121 -3.066 1.00 86.25 86 LEU A N 1
ATOM 617 C CA . LEU A 1 86 ? 7.965 -4.194 -3.201 1.00 86.25 86 LEU A CA 1
ATOM 618 C C . LEU A 1 86 ? 9.034 -4.140 -2.099 1.00 86.25 86 LEU A C 1
ATOM 620 O O . LEU A 1 86 ? 9.692 -5.155 -1.840 1.00 86.25 86 LEU A O 1
ATOM 624 N N . ASP A 1 87 ? 9.140 -3.013 -1.391 1.00 85.50 87 ASP A N 1
ATOM 625 C CA . ASP A 1 87 ? 10.118 -2.721 -0.336 1.00 85.50 87 ASP A CA 1
ATOM 626 C C . ASP A 1 87 ? 9.661 -3.302 1.009 1.00 85.50 87 ASP A C 1
ATOM 628 O O . ASP A 1 87 ? 9.530 -2.662 2.055 1.00 85.50 87 ASP A O 1
ATOM 632 N N . ARG A 1 88 ? 9.389 -4.609 0.973 1.00 89.00 88 ARG A N 1
ATOM 633 C CA . ARG A 1 88 ? 8.773 -5.380 2.060 1.00 89.00 88 ARG A CA 1
ATOM 634 C C . ARG A 1 88 ? 9.502 -5.224 3.380 1.00 89.00 88 ARG A C 1
ATOM 636 O O . ARG A 1 88 ? 8.882 -5.222 4.439 1.00 89.00 88 ARG A O 1
ATOM 643 N N . ARG A 1 89 ? 10.832 -5.182 3.329 1.00 86.94 89 ARG A N 1
ATOM 644 C CA . ARG A 1 89 ? 11.673 -5.141 4.523 1.00 86.94 89 ARG A CA 1
ATOM 645 C C . ARG A 1 89 ? 11.404 -3.882 5.340 1.00 86.94 89 ARG A C 1
ATOM 647 O O . ARG A 1 89 ? 11.344 -3.980 6.566 1.00 86.94 89 ARG A O 1
ATOM 654 N N . ASP A 1 90 ? 11.215 -2.754 4.673 1.00 84.88 90 ASP A N 1
ATOM 655 C CA . ASP A 1 90 ? 11.172 -1.449 5.318 1.00 84.88 90 ASP A CA 1
ATOM 656 C C . ASP A 1 90 ? 9.822 -1.256 6.003 1.00 84.88 90 ASP A C 1
ATOM 658 O O . ASP A 1 90 ? 9.759 -1.047 7.218 1.00 84.88 90 ASP A O 1
ATOM 662 N N . PHE A 1 91 ? 8.725 -1.548 5.305 1.00 87.88 91 PHE A N 1
ATOM 663 C CA . PHE A 1 91 ? 7.390 -1.520 5.907 1.00 87.88 91 PHE A CA 1
ATOM 664 C C . PHE A 1 91 ? 7.150 -2.620 6.946 1.00 87.88 91 PHE A C 1
ATOM 666 O O . PHE A 1 91 ? 6.370 -2.416 7.875 1.00 87.88 91 PHE A O 1
ATOM 673 N N . ARG A 1 92 ? 7.836 -3.771 6.868 1.00 91.56 92 ARG A N 1
ATOM 674 C CA . ARG A 1 92 ? 7.778 -4.787 7.939 1.00 91.56 92 ARG A CA 1
ATOM 675 C C . ARG A 1 92 ? 8.572 -4.382 9.185 1.00 91.56 92 ARG A C 1
ATOM 677 O O . ARG A 1 92 ? 8.297 -4.907 10.264 1.00 91.56 92 ARG A O 1
ATOM 684 N N . ALA A 1 93 ? 9.540 -3.473 9.063 1.00 87.56 93 ALA A N 1
ATOM 685 C CA . ALA A 1 93 ? 10.306 -2.943 10.190 1.00 87.56 93 ALA A CA 1
ATOM 686 C C . ALA A 1 93 ? 9.608 -1.761 10.888 1.00 87.56 93 ALA A C 1
ATOM 688 O O . ALA A 1 93 ? 9.889 -1.486 12.058 1.00 87.56 93 ALA A O 1
ATOM 689 N N . VAL A 1 94 ? 8.693 -1.077 10.198 1.00 86.94 94 VAL A N 1
ATOM 690 C CA . VAL A 1 94 ? 7.962 0.084 10.718 1.00 86.94 94 VAL A CA 1
ATOM 691 C C . VAL A 1 94 ? 6.611 -0.329 11.303 1.00 86.94 94 VAL A C 1
ATOM 693 O O . VAL A 1 94 ? 5.879 -1.156 10.763 1.00 86.94 94 VAL A O 1
ATOM 696 N N . ARG A 1 95 ? 6.244 0.284 12.432 1.00 89.75 95 ARG A N 1
ATOM 697 C CA . ARG A 1 95 ? 4.904 0.150 13.008 1.00 89.75 95 ARG A CA 1
ATOM 698 C C . ARG A 1 95 ? 3.993 1.273 12.489 1.00 89.75 95 ARG A C 1
ATOM 700 O O . ARG A 1 95 ? 4.423 2.427 12.527 1.00 89.75 95 ARG A O 1
ATOM 707 N N . PRO A 1 96 ? 2.735 0.982 12.105 1.00 93.38 96 PRO A N 1
ATOM 708 C CA . PRO A 1 96 ? 1.754 2.020 11.798 1.00 93.38 96 PRO A CA 1
ATOM 709 C C . PRO A 1 96 ? 1.600 3.025 12.947 1.00 93.38 96 PRO A C 1
ATOM 711 O O . PRO A 1 96 ? 1.605 2.640 14.119 1.00 93.38 96 PRO A O 1
ATOM 714 N N . LEU A 1 97 ? 1.421 4.310 12.621 1.00 90.56 97 LEU A N 1
ATOM 715 C CA . LEU A 1 97 ? 1.223 5.368 13.626 1.00 90.56 97 LEU A CA 1
ATOM 716 C C . LEU A 1 97 ? -0.168 5.314 14.286 1.00 90.56 97 LEU A C 1
ATOM 718 O O . LEU A 1 97 ? -0.382 5.935 15.326 1.00 90.56 97 LEU A O 1
ATOM 722 N N . GLY A 1 98 ? -1.102 4.569 13.688 1.00 88.31 98 GLY A N 1
ATOM 723 C CA . GLY A 1 98 ? -2.454 4.356 14.194 1.00 88.31 98 GLY A CA 1
ATOM 724 C C . GLY A 1 98 ? -2.589 3.165 15.149 1.00 88.31 98 GLY A C 1
ATOM 725 O O . GLY A 1 98 ? -1.656 2.725 15.823 1.00 88.31 98 GLY A O 1
ATOM 726 N N . HIS A 1 99 ? -3.802 2.623 15.213 1.00 92.06 99 HIS A N 1
ATOM 727 C CA . HIS A 1 99 ? -4.154 1.540 16.131 1.00 92.06 99 HIS A CA 1
ATOM 728 C C . HIS A 1 99 ? -3.657 0.154 15.673 1.00 92.06 99 HIS A C 1
ATOM 730 O O . HIS A 1 99 ? -3.609 -0.794 16.466 1.00 92.06 99 HIS A O 1
ATOM 736 N N . HIS A 1 100 ? -3.255 0.036 14.408 1.00 94.56 100 HIS A N 1
ATOM 737 C CA . HIS A 1 100 ? -2.738 -1.191 13.820 1.00 94.56 100 HIS A CA 1
ATOM 738 C C . HIS A 1 100 ? -1.380 -1.599 14.416 1.00 94.56 100 HIS A C 1
ATOM 740 O O . HIS A 1 100 ? -0.554 -0.776 14.817 1.00 94.56 100 HIS A O 1
ATOM 746 N N . LYS A 1 101 ? -1.144 -2.912 14.506 1.00 94.06 101 LYS A N 1
ATOM 747 C CA . LYS A 1 101 ? 0.073 -3.468 15.127 1.00 94.06 101 LYS A CA 1
ATOM 748 C C . LYS A 1 101 ? 1.241 -3.606 14.154 1.00 94.06 101 LYS A C 1
ATOM 750 O O . LYS A 1 101 ? 2.383 -3.554 14.597 1.00 94.06 101 LYS A O 1
ATOM 755 N N . ALA A 1 102 ? 0.945 -3.805 12.876 1.00 95.31 102 ALA A N 1
ATOM 756 C CA . ALA A 1 102 ? 1.898 -3.974 11.788 1.00 95.31 102 ALA A CA 1
ATOM 757 C C . ALA A 1 102 ? 1.201 -3.625 10.468 1.00 95.31 102 ALA A C 1
ATOM 759 O O . ALA A 1 102 ? -0.028 -3.688 10.405 1.00 95.31 102 ALA A O 1
ATOM 760 N N . PHE A 1 103 ? 1.975 -3.277 9.442 1.00 94.75 103 PHE A N 1
ATOM 761 C CA . PHE A 1 103 ? 1.451 -3.136 8.087 1.00 94.75 103 PHE A CA 1
ATOM 762 C C . PHE A 1 103 ? 1.158 -4.511 7.467 1.00 94.75 103 PHE A C 1
ATOM 764 O O . PHE A 1 103 ? 1.936 -5.451 7.637 1.00 94.75 103 PHE A O 1
ATOM 771 N N . ARG A 1 104 ? 0.044 -4.610 6.736 1.00 95.50 104 ARG A N 1
ATOM 772 C CA . ARG A 1 104 ? -0.217 -5.644 5.731 1.00 95.50 104 ARG A CA 1
ATOM 773 C C . ARG A 1 104 ? 0.448 -5.204 4.434 1.00 95.50 104 ARG A C 1
ATOM 775 O O . ARG A 1 104 ? -0.039 -4.294 3.762 1.00 95.50 104 ARG A O 1
ATOM 782 N N . VAL A 1 105 ? 1.561 -5.841 4.110 1.00 94.81 105 VAL A N 1
ATOM 783 C CA . VAL A 1 105 ? 2.363 -5.540 2.927 1.00 94.81 105 VAL A CA 1
ATOM 784 C C . VAL A 1 105 ? 1.837 -6.357 1.756 1.00 94.81 105 VAL A C 1
ATOM 786 O O . VAL A 1 105 ? 1.977 -7.574 1.719 1.00 94.81 105 VAL A O 1
ATOM 789 N N . GLN A 1 106 ? 1.198 -5.685 0.809 1.00 92.62 106 GLN A N 1
ATOM 790 C CA . GLN A 1 106 ? 0.705 -6.271 -0.427 1.00 92.62 106 GLN A CA 1
ATOM 791 C C . GLN A 1 106 ? 1.824 -6.308 -1.473 1.00 92.62 106 GLN A C 1
ATOM 793 O O . GLN A 1 106 ? 2.575 -5.334 -1.565 1.00 92.62 106 GLN A O 1
ATOM 798 N N . PRO A 1 107 ? 1.918 -7.383 -2.275 1.00 90.50 107 PRO A N 1
ATOM 799 C CA . PRO A 1 107 ? 0.942 -8.477 -2.391 1.00 90.50 107 PRO A CA 1
ATOM 800 C C . PRO A 1 107 ? 1.171 -9.681 -1.454 1.00 90.50 107 PRO A C 1
ATOM 802 O O . PRO A 1 107 ? 0.453 -10.671 -1.546 1.00 90.50 107 PRO A O 1
ATOM 805 N N . ASP A 1 108 ? 2.152 -9.646 -0.552 1.00 93.62 108 ASP A N 1
ATOM 806 C CA . ASP A 1 108 ? 2.450 -10.801 0.314 1.00 93.62 108 ASP A CA 1
ATOM 807 C C . ASP A 1 108 ? 1.312 -11.133 1.295 1.00 93.62 108 ASP A C 1
ATOM 809 O O . ASP A 1 108 ? 1.083 -12.296 1.628 1.00 93.62 108 ASP A O 1
ATOM 813 N N . ASP A 1 109 ? 0.622 -10.100 1.779 1.00 93.25 109 ASP A N 1
ATOM 814 C CA . ASP A 1 109 ? -0.347 -10.183 2.869 1.00 93.25 109 ASP A CA 1
ATOM 815 C C . ASP A 1 109 ? -1.792 -9.981 2.357 1.00 93.25 109 ASP A C 1
ATOM 817 O O . ASP A 1 109 ? -2.600 -9.316 3.021 1.00 93.25 109 ASP A O 1
ATOM 821 N N . LEU A 1 110 ? -2.111 -10.495 1.157 1.00 84.31 110 LEU A N 1
ATOM 822 C CA . LEU A 1 110 ? -3.427 -10.363 0.508 1.00 84.31 110 LEU A CA 1
ATOM 823 C C . LEU A 1 110 ? -4.581 -10.658 1.479 1.00 84.31 110 LEU A C 1
ATOM 825 O O . LEU A 1 110 ? -4.526 -11.629 2.242 1.00 84.31 110 LEU A O 1
ATOM 829 N N . PRO A 1 111 ? -5.628 -9.810 1.503 1.00 67.69 111 PRO A N 1
ATOM 830 C CA . PRO A 1 111 ? -6.800 -10.082 2.317 1.00 67.69 111 PRO A CA 1
ATOM 831 C C . PRO A 1 111 ? -7.476 -11.360 1.799 1.00 67.69 111 PRO A C 1
ATOM 833 O O . PRO A 1 111 ? -7.874 -11.411 0.640 1.00 67.69 111 PRO A O 1
ATOM 836 N N . LEU A 1 112 ? -7.578 -12.375 2.666 1.00 58.84 112 LEU A N 1
ATOM 837 C CA . LEU A 1 112 ? -8.360 -13.595 2.419 1.00 58.84 112 LEU A CA 1
ATOM 838 C C . LEU A 1 112 ? -9.823 -13.287 2.064 1.00 58.84 112 LEU A C 1
ATOM 840 O O . LEU A 1 112 ? -10.390 -12.339 2.664 1.00 58.84 112 LEU A O 1
#

Foldseek 3Di:
DAEEEEAPALVVLCVDPPRPCNVLSVLLVVPHPHYHYDPVVVVLLVVVVPDPDPPVVSVVVPPPPPSVVVSLVVCAVRVHQHYRHPPVVVQQVDARPDPGGGHQYPSVNRDD

Sequence (112 aa):
MIVVIADTSGLPAALDSTHPEHDAAQEAIMAAGLIVMSPLLLAELDHVANRELGREAAVSAIDLDLTDVVNVALAADYDTDAILTLDRRDFRAVRPLGHHKAFRVQPDDLPL

pLDDT: mean 78.65, std 16.62, range [43.69, 95.5]